Protein AF-A0A7C1UDL1-F1 (afdb_monomer_lite)

Structure (mmCIF, N/CA/C/O backbone):
data_AF-A0A7C1UDL1-F1
#
_entry.id   AF-A0A7C1UDL1-F1
#
loop_
_atom_site.group_PDB
_atom_site.id
_atom_site.type_symbol
_atom_site.label_atom_id
_atom_site.label_alt_id
_atom_site.label_comp_id
_atom_site.label_asym_id
_atom_site.label_entity_id
_atom_site.label_seq_id
_atom_site.pdbx_PDB_ins_code
_atom_site.Cartn_x
_atom_site.Cartn_y
_atom_site.Cartn_z
_atom_site.occupancy
_atom_site.B_iso_or_equiv
_atom_site.auth_seq_id
_atom_site.auth_comp_id
_atom_site.auth_asym_id
_at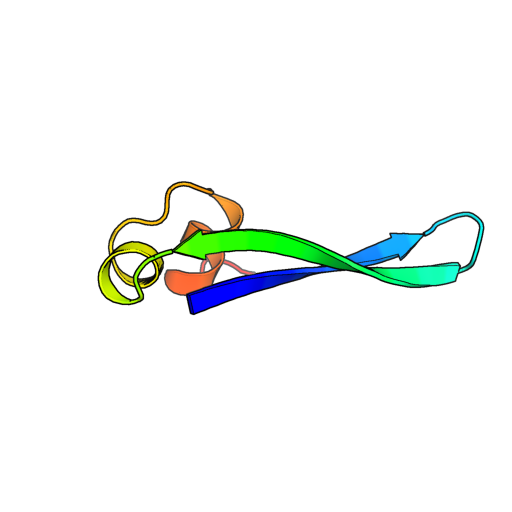om_site.auth_atom_id
_atom_site.pdbx_PDB_model_num
ATOM 1 N N . THR A 1 1 ? -9.592 -1.039 -0.812 1.00 96.25 1 THR A N 1
ATOM 2 C CA . THR A 1 1 ? -8.339 -0.278 -0.993 1.00 96.25 1 THR A CA 1
ATOM 3 C C . THR A 1 1 ? -7.243 -1.213 -1.437 1.00 96.25 1 THR A C 1
ATOM 5 O O . THR A 1 1 ? -7.263 -2.368 -1.035 1.00 96.25 1 THR A O 1
ATOM 8 N N . ALA A 1 2 ? -6.339 -0.751 -2.297 1.00 95.25 2 ALA A N 1
ATOM 9 C CA . ALA A 1 2 ? -5.205 -1.536 -2.772 1.00 95.25 2 ALA A CA 1
ATOM 10 C C . ALA A 1 2 ? -3.940 -0.675 -2.748 1.00 95.25 2 ALA A C 1
ATOM 12 O O . ALA A 1 2 ? -3.999 0.513 -3.073 1.00 95.25 2 ALA A O 1
ATOM 13 N N . PHE A 1 3 ? -2.829 -1.281 -2.348 1.00 93.62 3 PHE A N 1
ATOM 14 C CA . PHE A 1 3 ? -1.515 -0.668 -2.265 1.00 93.62 3 PHE A CA 1
ATOM 15 C C . PHE A 1 3 ? -0.607 -1.258 -3.347 1.00 93.62 3 PHE A C 1
ATOM 17 O O . PHE A 1 3 ? -0.525 -2.479 -3.504 1.00 93.62 3 PHE A O 1
ATOM 24 N N . PHE A 1 4 ? 0.056 -0.389 -4.108 1.00 94.81 4 PHE A N 1
ATOM 25 C CA . PHE A 1 4 ? 0.917 -0.770 -5.224 1.00 94.81 4 PHE A CA 1
ATOM 26 C C . PHE A 1 4 ? 2.301 -0.153 -5.060 1.00 94.81 4 PHE A C 1
ATOM 28 O O . PHE A 1 4 ? 2.426 0.981 -4.601 1.00 94.81 4 PHE A O 1
ATOM 35 N N . THR A 1 5 ? 3.325 -0.872 -5.508 1.00 90.88 5 THR A N 1
ATOM 36 C CA . THR A 1 5 ? 4.675 -0.334 -5.707 1.00 90.88 5 THR A CA 1
ATOM 37 C C . THR A 1 5 ? 5.063 -0.423 -7.181 1.00 90.88 5 THR A C 1
ATOM 39 O O . THR A 1 5 ? 4.461 -1.184 -7.938 1.00 90.88 5 THR A O 1
ATOM 42 N N . ALA A 1 6 ? 6.042 0.370 -7.607 1.00 91.56 6 ALA A N 1
ATOM 43 C CA . ALA A 1 6 ? 6.590 0.303 -8.955 1.00 91.56 6 ALA A CA 1
ATOM 44 C C . ALA A 1 6 ? 7.969 -0.358 -8.915 1.00 91.56 6 ALA A C 1
ATOM 46 O O . ALA A 1 6 ? 8.859 0.106 -8.203 1.00 91.56 6 ALA A O 1
ATOM 47 N N . GLU A 1 7 ? 8.154 -1.396 -9.721 1.00 89.94 7 GLU A N 1
ATOM 48 C CA . GLU A 1 7 ? 9.441 -2.054 -9.924 1.00 89.94 7 GLU A CA 1
ATOM 49 C C . GLU A 1 7 ? 9.939 -1.787 -11.346 1.00 89.94 7 GLU A C 1
ATOM 51 O O . GLU A 1 7 ? 9.151 -1.609 -12.280 1.00 89.94 7 GLU A O 1
ATOM 56 N N . VAL A 1 8 ? 11.259 -1.702 -11.503 1.00 92.12 8 VAL A N 1
ATOM 57 C CA . VAL A 1 8 ? 11.907 -1.560 -12.810 1.00 92.12 8 VAL A CA 1
ATOM 58 C C . VAL A 1 8 ? 12.431 -2.928 -13.211 1.00 92.12 8 VAL A C 1
ATOM 60 O O . VAL A 1 8 ? 13.232 -3.516 -12.486 1.00 92.12 8 VAL A O 1
ATOM 63 N N . ASP A 1 9 ? 11.993 -3.419 -14.365 1.00 88.62 9 ASP A N 1
ATOM 64 C CA . ASP A 1 9 ? 12.561 -4.615 -14.973 1.00 88.62 9 ASP A CA 1
ATOM 65 C C . ASP A 1 9 ? 14.008 -4.306 -15.415 1.00 88.62 9 ASP A C 1
ATOM 67 O O . ASP A 1 9 ? 14.217 -3.402 -16.233 1.00 88.62 9 ASP A O 1
ATOM 71 N N . PRO A 1 10 ? 15.022 -5.023 -14.893 1.00 87.00 10 PRO A N 1
ATOM 72 C CA . PRO A 1 10 ? 16.427 -4.722 -15.167 1.00 87.00 10 PRO A CA 1
ATOM 73 C C . PRO A 1 10 ? 16.861 -5.079 -16.596 1.00 87.00 10 PRO A C 1
ATOM 75 O O . PRO A 1 10 ? 17.947 -4.689 -17.015 1.00 87.00 10 PRO A O 1
ATOM 78 N N . VAL A 1 11 ? 16.050 -5.844 -17.328 1.00 89.06 11 VAL A N 1
ATOM 79 C CA . VAL A 1 11 ? 16.330 -6.305 -18.692 1.00 89.06 11 VAL A CA 1
ATOM 80 C C . VAL A 1 11 ? 15.625 -5.424 -19.714 1.00 89.06 11 VAL A C 1
ATOM 82 O O . VAL A 1 11 ? 16.205 -5.089 -20.743 1.00 89.06 11 VAL A O 1
ATOM 85 N N . THR A 1 12 ? 14.371 -5.061 -19.452 1.00 90.44 12 THR A N 1
ATOM 86 C CA . THR A 1 12 ? 13.539 -4.318 -20.412 1.00 90.44 12 THR A CA 1
ATOM 87 C C . THR A 1 12 ? 13.445 -2.821 -20.116 1.00 90.44 12 THR A C 1
ATOM 89 O O . THR A 1 12 ? 12.770 -2.108 -20.859 1.00 90.44 12 THR A O 1
ATOM 92 N N . GLU A 1 13 ? 14.062 -2.348 -19.023 1.00 86.25 13 GLU A N 1
ATOM 93 C CA . GLU A 1 13 ? 13.974 -0.975 -18.485 1.00 86.25 13 GLU A CA 1
ATOM 94 C C . GLU A 1 13 ? 12.529 -0.477 -18.269 1.00 86.25 13 GLU A C 1
ATOM 96 O O . GLU A 1 13 ? 12.270 0.708 -18.040 1.00 86.25 13 GLU A O 1
ATOM 101 N N . SER A 1 14 ? 11.558 -1.389 -18.321 1.00 91.69 14 SER A N 1
ATOM 102 C CA . SER A 1 14 ? 10.139 -1.078 -18.224 1.00 91.69 14 SER A CA 1
ATOM 103 C C . SER A 1 14 ? 9.702 -1.033 -16.765 1.00 91.69 14 SER A C 1
ATOM 105 O O . SER A 1 14 ? 10.178 -1.796 -15.925 1.00 91.69 14 SER A O 1
ATOM 107 N N . ARG A 1 15 ? 8.768 -0.131 -16.449 1.00 91.25 15 ARG A N 1
ATOM 108 C CA . ARG A 1 15 ? 8.173 -0.029 -15.112 1.00 91.25 15 ARG A CA 1
ATOM 109 C C . ARG A 1 15 ? 6.923 -0.887 -15.038 1.00 91.25 15 ARG A C 1
ATOM 111 O O . ARG A 1 15 ? 5.996 -0.681 -15.820 1.00 91.25 15 ARG A O 1
ATOM 118 N N . VAL A 1 16 ? 6.878 -1.788 -14.067 1.00 92.56 16 VAL A N 1
ATOM 119 C CA . VAL A 1 16 ? 5.700 -2.605 -13.772 1.00 92.56 16 VAL A CA 1
ATOM 120 C C . VAL A 1 16 ? 5.161 -2.258 -12.391 1.00 92.56 16 VAL A C 1
ATOM 122 O O . VAL A 1 16 ? 5.914 -2.027 -11.446 1.00 92.56 16 VAL A O 1
ATOM 125 N N . GLY A 1 17 ? 3.837 -2.173 -12.284 1.00 92.44 17 GLY A N 1
ATOM 126 C CA . GLY A 1 17 ? 3.167 -2.039 -10.997 1.00 92.44 17 GLY A CA 1
ATOM 127 C C . GLY A 1 17 ? 3.034 -3.409 -10.344 1.00 92.44 17 GLY A C 1
ATOM 128 O O . GLY A 1 17 ? 2.495 -4.328 -10.958 1.00 92.44 17 GLY A O 1
ATOM 129 N N . LEU A 1 18 ? 3.486 -3.533 -9.102 1.00 92.88 18 LEU A N 1
ATOM 130 C CA . LEU A 1 18 ? 3.277 -4.708 -8.271 1.00 92.88 18 LEU A CA 1
ATOM 131 C C . LEU A 1 18 ? 2.184 -4.406 -7.247 1.00 92.88 18 LEU A C 1
ATOM 133 O O . LEU A 1 18 ? 2.284 -3.442 -6.484 1.00 92.88 18 LEU A O 1
ATOM 137 N N . LEU A 1 19 ? 1.145 -5.242 -7.220 1.00 95.31 19 LEU A N 1
ATOM 138 C CA . LEU A 1 19 ? 0.163 -5.232 -6.140 1.00 95.31 19 LEU A CA 1
ATOM 139 C C . LEU A 1 19 ? 0.821 -5.793 -4.877 1.00 95.31 19 LEU A C 1
ATOM 141 O O . LEU A 1 19 ? 1.239 -6.947 -4.861 1.00 95.31 19 LEU A O 1
ATOM 145 N N . VAL A 1 20 ? 0.903 -4.972 -3.835 1.00 95.56 20 VAL A N 1
ATOM 146 C CA . VAL A 1 20 ? 1.507 -5.342 -2.550 1.00 95.56 20 VAL A CA 1
ATOM 147 C C . VAL A 1 20 ? 0.452 -5.944 -1.629 1.00 95.56 20 VAL A C 1
ATOM 149 O O . VAL A 1 20 ? 0.617 -7.057 -1.147 1.00 95.56 20 VAL A O 1
ATOM 152 N N . GLU A 1 21 ? -0.660 -5.237 -1.430 1.00 97.44 21 GLU A N 1
ATOM 153 C CA . GLU A 1 21 ? -1.745 -5.668 -0.546 1.00 97.44 21 GLU A CA 1
ATOM 154 C C . GLU A 1 21 ? -3.074 -5.054 -1.002 1.00 97.44 21 GLU A C 1
ATOM 156 O O . GLU A 1 21 ? -3.111 -3.941 -1.532 1.00 97.44 21 GLU A O 1
ATOM 161 N N . TYR A 1 22 ? -4.187 -5.759 -0.801 1.00 97.62 22 TYR A N 1
ATOM 162 C CA . TYR A 1 22 ? -5.527 -5.219 -1.022 1.00 97.62 22 TYR A CA 1
ATOM 163 C C . TYR A 1 22 ? -6.499 -5.729 0.039 1.00 97.62 22 TYR A C 1
ATOM 165 O O . TYR A 1 22 ? -6.385 -6.852 0.518 1.00 97.62 22 TYR A O 1
ATOM 173 N N . GLY A 1 23 ? -7.482 -4.903 0.384 1.00 96.81 23 GLY A N 1
ATOM 174 C CA . GLY A 1 23 ? -8.484 -5.258 1.379 1.00 96.81 23 GLY A CA 1
ATOM 175 C C . GLY A 1 23 ? -9.357 -4.084 1.797 1.00 96.81 23 GLY A C 1
ATOM 176 O O . GLY A 1 2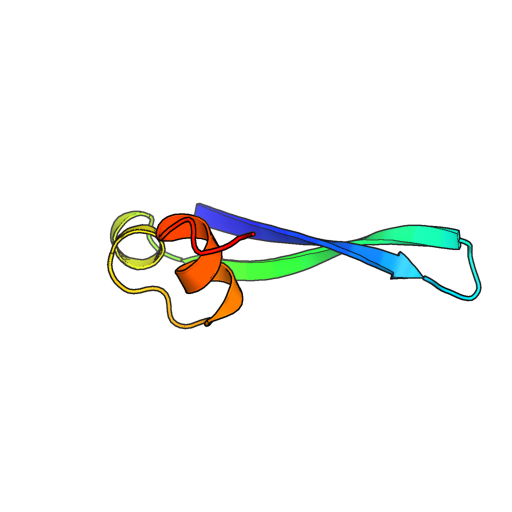3 ? -9.396 -3.033 1.138 1.00 96.81 23 GLY A O 1
ATOM 177 N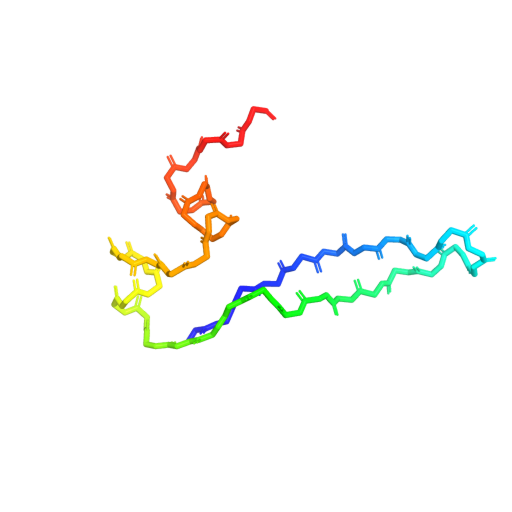 N . ASP A 1 24 ? -10.065 -4.275 2.907 1.00 98.19 24 ASP A N 1
ATOM 178 C CA . ASP A 1 24 ? -10.894 -3.242 3.517 1.00 98.19 24 ASP A CA 1
ATOM 179 C C . ASP A 1 24 ? -10.056 -2.032 3.911 1.00 98.19 24 ASP A C 1
ATOM 181 O O . ASP A 1 24 ? -8.971 -2.152 4.479 1.00 98.19 24 ASP A O 1
ATOM 185 N N . THR A 1 25 ? -10.584 -0.840 3.642 1.00 96.69 25 THR A N 1
ATOM 186 C CA . THR A 1 25 ? -9.899 0.418 3.961 1.00 96.69 25 THR A CA 1
ATOM 187 C C . THR A 1 25 ? -9.531 0.500 5.438 1.00 96.69 25 THR A C 1
ATOM 189 O O . THR A 1 25 ? -8.417 0.893 5.761 1.00 96.69 25 THR A O 1
ATOM 192 N N . ALA A 1 26 ? -10.439 0.094 6.331 1.00 97.06 26 ALA A N 1
ATOM 193 C CA . ALA A 1 26 ? -10.178 0.102 7.765 1.00 97.06 26 ALA A CA 1
ATOM 194 C C . ALA A 1 26 ? -8.970 -0.774 8.121 1.00 97.06 26 ALA A C 1
ATOM 196 O O . ALA A 1 26 ? -8.091 -0.317 8.842 1.00 97.06 26 ALA A O 1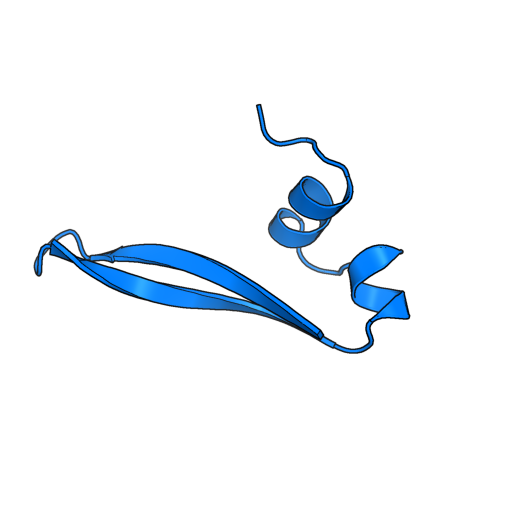
ATOM 197 N N . THR A 1 27 ? -8.881 -1.985 7.568 1.00 96.38 27 THR A N 1
ATOM 198 C CA . THR A 1 27 ? -7.760 -2.906 7.795 1.00 96.38 27 THR A CA 1
ATOM 199 C C . THR A 1 27 ? -6.451 -2.338 7.260 1.00 96.38 27 THR A C 1
ATOM 201 O O . THR A 1 27 ? -5.498 -2.211 8.022 1.00 96.38 27 THR A O 1
ATOM 204 N N . ILE A 1 28 ? -6.428 -1.906 5.993 1.00 96.50 28 ILE A N 1
ATOM 205 C CA . ILE A 1 28 ? -5.218 -1.392 5.328 1.00 96.50 28 ILE A CA 1
ATOM 206 C C . ILE A 1 28 ? -4.590 -0.220 6.098 1.00 96.50 28 ILE A C 1
ATOM 208 O O . ILE A 1 28 ? -3.371 -0.133 6.181 1.00 96.50 28 ILE A O 1
ATOM 212 N N . PHE A 1 29 ? -5.403 0.667 6.683 1.00 95.56 29 PHE A N 1
ATOM 213 C CA . PHE A 1 29 ? -4.914 1.855 7.396 1.00 95.56 29 PHE A CA 1
ATOM 214 C C . PHE A 1 29 ? -4.795 1.696 8.922 1.00 95.56 29 PHE A C 1
ATOM 216 O O . PHE A 1 29 ? -4.374 2.645 9.580 1.00 95.56 29 PHE A O 1
ATOM 223 N N . SER A 1 30 ? -5.164 0.547 9.501 1.00 95.31 30 SER A N 1
ATOM 224 C CA . SER A 1 30 ? -5.067 0.320 10.957 1.00 95.31 30 SER A CA 1
ATOM 225 C C . SER A 1 30 ? -4.157 -0.839 11.347 1.00 95.31 30 SER A C 1
ATOM 227 O O . SER A 1 30 ? -3.412 -0.712 12.313 1.00 95.31 30 SER A O 1
ATOM 229 N N . AS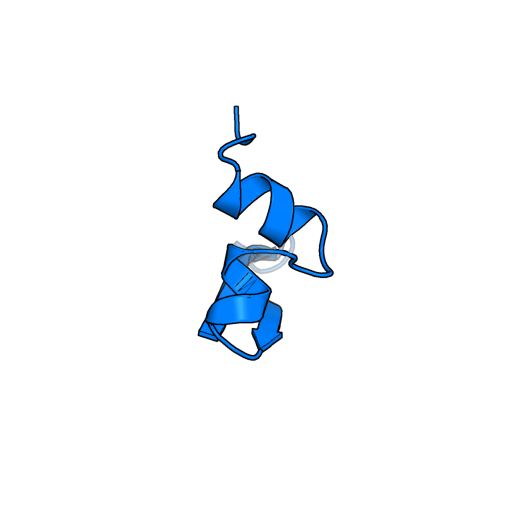N A 1 31 ? -4.216 -1.953 10.618 1.00 95.94 31 ASN A N 1
ATOM 230 C CA . ASN A 1 31 ? -3.422 -3.151 10.869 1.00 95.94 31 ASN A CA 1
ATOM 231 C C . ASN A 1 31 ? -3.208 -3.914 9.548 1.00 95.94 31 ASN A C 1
ATOM 233 O O . ASN A 1 31 ? -3.839 -4.958 9.336 1.00 95.94 31 ASN A O 1
ATOM 237 N N . PRO A 1 32 ? -2.397 -3.364 8.625 1.00 96.38 32 PRO A N 1
ATOM 238 C CA . PRO A 1 32 ? -2.052 -4.054 7.388 1.00 96.38 32 PRO A CA 1
ATOM 239 C C . PRO A 1 32 ? -1.256 -5.332 7.676 1.00 96.38 32 PRO A C 1
ATOM 241 O O . PRO A 1 32 ? -0.600 -5.452 8.709 1.00 96.38 32 PRO A O 1
ATOM 244 N N . SER A 1 33 ? -1.328 -6.299 6.764 1.00 95.88 33 SER A N 1
ATOM 245 C CA . SER A 1 33 ? -0.644 -7.591 6.916 1.00 95.88 33 SER A CA 1
ATOM 246 C C . SER A 1 33 ? 0.744 -7.617 6.272 1.00 95.88 33 SER A C 1
ATOM 248 O O . SER A 1 33 ? 1.555 -8.469 6.631 1.00 95.88 33 SER A O 1
ATOM 250 N N . ASP A 1 34 ? 1.025 -6.721 5.319 1.00 95.88 34 ASP A N 1
ATOM 251 C CA . ASP A 1 34 ? 2.336 -6.595 4.677 1.00 95.88 34 ASP A CA 1
ATOM 252 C C . ASP A 1 34 ? 3.143 -5.443 5.303 1.00 95.88 34 ASP A C 1
ATOM 254 O O . ASP A 1 34 ? 2.681 -4.302 5.388 1.00 95.88 34 ASP A O 1
ATOM 258 N N . GLU A 1 35 ? 4.386 -5.727 5.700 1.00 94.44 35 GLU A N 1
ATOM 259 C CA . GLU A 1 35 ? 5.303 -4.757 6.317 1.00 94.44 35 GLU A CA 1
ATOM 260 C C . GLU A 1 35 ? 5.5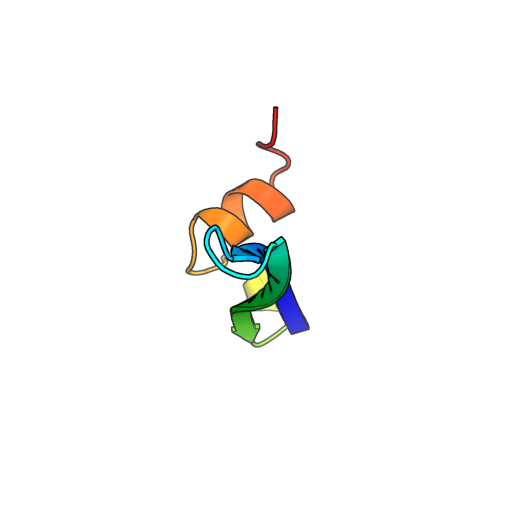68 -3.542 5.407 1.00 94.44 35 GLU A C 1
ATOM 262 O O . GLU A 1 35 ? 5.768 -2.423 5.881 1.00 94.44 35 GLU A O 1
ATOM 267 N N . ARG A 1 36 ? 5.532 -3.713 4.078 1.00 92.94 36 ARG A N 1
ATOM 268 C CA . ARG A 1 36 ? 5.708 -2.602 3.127 1.00 92.94 36 ARG A CA 1
ATOM 269 C C . ARG A 1 36 ? 4.523 -1.642 3.178 1.00 92.94 36 ARG A C 1
ATOM 271 O O . ARG A 1 36 ? 4.727 -0.430 3.100 1.00 92.94 36 ARG A O 1
ATOM 278 N N . THR A 1 37 ? 3.308 -2.170 3.334 1.00 94.81 37 THR A N 1
ATOM 279 C CA . THR A 1 37 ? 2.099 -1.369 3.560 1.00 94.81 37 THR A CA 1
ATOM 280 C C . THR A 1 37 ? 2.168 -0.689 4.929 1.00 94.81 37 THR A C 1
ATOM 282 O O . THR A 1 37 ? 1.916 0.512 5.026 1.00 94.81 37 THR A O 1
ATOM 285 N N . GLU A 1 38 ? 2.570 -1.417 5.978 1.00 94.69 38 GLU A N 1
ATOM 286 C CA . GLU A 1 38 ? 2.706 -0.885 7.343 1.00 94.69 38 GLU A CA 1
ATOM 287 C C . GLU A 1 38 ? 3.683 0.287 7.403 1.00 94.69 38 GLU A C 1
ATOM 289 O O . GLU A 1 38 ? 3.342 1.367 7.894 1.00 94.69 38 GLU A O 1
ATOM 294 N N . ASN A 1 39 ? 4.878 0.117 6.838 1.00 93.44 39 ASN A N 1
ATOM 295 C CA . ASN A 1 39 ? 5.877 1.175 6.772 1.00 93.44 39 ASN A CA 1
ATOM 296 C C . ASN A 1 39 ? 5.328 2.421 6.056 1.00 93.44 39 ASN A C 1
ATOM 298 O O . ASN A 1 39 ? 5.762 3.534 6.356 1.00 93.44 39 ASN A O 1
ATOM 302 N N . TYR A 1 40 ? 4.356 2.262 5.144 1.00 91.00 40 TYR A N 1
ATOM 303 C CA . TYR A 1 40 ? 3.875 3.352 4.277 1.00 91.00 40 TYR A CA 1
ATOM 304 C C . TYR A 1 40 ? 2.837 4.161 5.001 1.00 91.00 40 TYR A C 1
ATOM 306 O O . TYR A 1 40 ? 2.927 5.384 5.077 1.00 91.00 40 TYR A O 1
ATOM 314 N N . VAL A 1 41 ? 1.899 3.446 5.606 1.00 90.88 41 VAL A N 1
ATOM 315 C CA . VAL A 1 41 ? 0.861 4.018 6.450 1.00 90.88 41 VAL A CA 1
ATOM 316 C C . VAL A 1 41 ? 1.472 4.714 7.668 1.00 90.88 41 VAL A C 1
ATOM 318 O O . VAL A 1 41 ? 1.016 5.790 8.045 1.00 90.88 41 VAL A O 1
ATOM 321 N N . THR A 1 42 ? 2.525 4.145 8.261 1.00 91.75 42 THR A N 1
ATOM 322 C CA . THR A 1 42 ? 3.187 4.710 9.451 1.00 91.75 42 THR A CA 1
ATOM 323 C C . THR A 1 42 ? 4.238 5.777 9.138 1.00 91.75 42 THR A C 1
ATOM 325 O O . THR A 1 42 ? 4.729 6.430 10.058 1.00 91.75 42 THR A O 1
ATOM 328 N N . GLY A 1 43 ? 4.585 5.985 7.863 1.00 86.19 43 GLY A N 1
ATOM 329 C CA . GLY A 1 43 ? 5.574 6.985 7.459 1.00 86.19 43 GLY A CA 1
ATOM 330 C C . GLY A 1 43 ? 7.015 6.637 7.849 1.00 86.19 43 GLY A C 1
ATOM 331 O O . GLY A 1 43 ? 7.835 7.536 8.004 1.00 86.19 43 GLY A O 1
ATOM 332 N N . ARG A 1 44 ? 7.351 5.347 7.993 1.00 80.06 44 ARG A N 1
ATOM 333 C CA . ARG A 1 44 ? 8.728 4.859 8.227 1.00 80.06 44 ARG A CA 1
ATOM 334 C C . ARG A 1 44 ? 9.608 4.841 6.970 1.00 80.06 44 ARG A C 1
ATOM 336 O O . ARG A 1 44 ? 10.692 4.263 6.978 1.00 80.06 44 ARG A O 1
ATOM 343 N N . PHE A 1 45 ? 9.165 5.493 5.903 1.00 64.56 45 PHE A N 1
ATOM 344 C CA . PHE A 1 45 ? 9.975 5.736 4.718 1.00 64.56 45 PHE A CA 1
ATOM 345 C C . PHE A 1 45 ? 10.928 6.905 4.988 1.00 64.56 45 PHE A C 1
ATOM 347 O O . PHE A 1 45 ? 10.480 8.035 5.172 1.00 64.56 45 PHE A O 1
ATOM 354 N N . GLY A 1 46 ? 12.227 6.600 5.072 1.00 52.56 46 GLY A N 1
ATOM 355 C CA . GLY A 1 46 ? 13.311 7.587 5.126 1.00 52.56 46 GLY A CA 1
ATOM 356 C C . GLY A 1 46 ? 13.646 8.153 3.756 1.00 52.56 46 GLY A C 1
ATOM 357 O O . GLY A 1 46 ? 13.598 7.372 2.779 1.00 52.56 46 GLY A O 1
#

Sequence (46 aa):
TAFFTAEVDPVTESRVGLLVEYGDTATIFSNPSDERTENYVTGRFG

Foldseek 3Di:
DWDWDWDQDPPPRDIDIDTQDDDDPCCLLPPDPGVVSVCVSVVVPD

Secondary structure (DSSP, 8-state):
-EEEEEEE-TTT--EEEEEEEE--HHHHHHS-SSHHHHHHHTT---

pLDDT: mean 91.66, std 8.01, range [52.56, 98.19]

Radius of gyration: 12.39 Å; chains: 1; bounding box: 27×15×31 Å